Protein AF-A0A699XKR2-F1 (afdb_monomer_lite)

Foldseek 3Di:
DPDDDDDQPPPPDAPQPSVQCVVPAAQDWDKGFDQHDQPDPPNVRHRDTDIDTDGRNHDDDPDDPDPDVVVVVVD

Radius of gyration: 16.6 Å; chains: 1; bounding box: 32×38×39 Å

Structure (mmCIF, N/CA/C/O backbone):
data_AF-A0A699XKR2-F1
#
_entry.id   AF-A0A699XKR2-F1
#
loop_
_atom_site.group_PDB
_atom_site.id
_atom_site.type_symbol
_atom_site.label_atom_id
_atom_site.label_alt_id
_atom_site.label_comp_id
_atom_site.label_asym_id
_atom_site.label_entity_id
_atom_site.label_seq_id
_atom_site.pdbx_PDB_ins_code
_atom_site.Cartn_x
_atom_site.Cartn_y
_atom_site.Cartn_z
_atom_site.occupancy
_atom_site.B_iso_or_equiv
_atom_site.auth_seq_id
_atom_site.auth_comp_id
_atom_site.auth_asym_id
_atom_site.auth_atom_id
_atom_site.pdbx_PDB_model_num
ATOM 1 N N . ALA A 1 1 ? 14.744 -5.299 12.276 1.00 35.41 1 ALA A N 1
ATOM 2 C CA . ALA A 1 1 ? 14.857 -5.707 10.864 1.00 35.41 1 ALA A CA 1
ATOM 3 C C . ALA A 1 1 ? 13.852 -4.877 10.089 1.00 35.41 1 ALA A C 1
ATOM 5 O O . ALA A 1 1 ? 12.673 -4.951 10.406 1.00 35.41 1 ALA A O 1
ATOM 6 N N . THR A 1 2 ? 14.304 -4.018 9.184 1.00 42.75 2 THR A N 1
ATOM 7 C CA . THR A 1 2 ? 13.448 -3.020 8.526 1.00 42.75 2 THR A CA 1
ATOM 8 C C . THR A 1 2 ? 13.618 -3.202 7.026 1.00 42.75 2 THR A C 1
ATOM 10 O O . THR A 1 2 ? 14.663 -2.869 6.479 1.00 42.75 2 THR A O 1
ATOM 13 N N . GLY A 1 3 ? 12.632 -3.841 6.398 1.00 55.88 3 GLY A N 1
ATOM 14 C CA . GLY A 1 3 ? 12.671 -4.231 4.989 1.00 55.88 3 GLY A CA 1
ATOM 15 C C . GLY A 1 3 ? 11.823 -5.474 4.750 1.00 55.88 3 GLY A C 1
ATOM 16 O O . GLY A 1 3 ? 12.349 -6.582 4.695 1.00 55.88 3 GLY A O 1
ATOM 17 N N . THR A 1 4 ? 10.504 -5.302 4.654 1.00 64.69 4 THR A N 1
ATOM 18 C CA . THR A 1 4 ? 9.591 -6.396 4.297 1.00 64.69 4 THR A CA 1
ATOM 19 C C . THR A 1 4 ? 9.469 -6.441 2.782 1.00 64.69 4 THR A C 1
ATOM 21 O O . THR A 1 4 ? 9.061 -5.459 2.165 1.00 64.69 4 THR A O 1
ATOM 24 N N . GLN A 1 5 ? 9.828 -7.570 2.172 1.00 67.38 5 GLN A N 1
ATOM 25 C CA . GLN A 1 5 ? 9.611 -7.777 0.745 1.00 67.38 5 GLN A CA 1
ATOM 26 C C . GLN A 1 5 ? 8.113 -7.977 0.505 1.00 67.38 5 GLN A C 1
ATOM 28 O O . GLN A 1 5 ? 7.535 -8.983 0.919 1.00 67.38 5 GLN A O 1
ATOM 33 N N . LEU A 1 6 ? 7.486 -6.989 -0.128 1.00 71.38 6 LEU A N 1
ATOM 34 C CA . LEU A 1 6 ? 6.079 -7.026 -0.496 1.00 71.38 6 LEU A CA 1
ATOM 35 C C . LEU A 1 6 ? 5.957 -7.279 -1.996 1.00 71.38 6 LEU A C 1
ATOM 37 O O . LEU A 1 6 ? 6.534 -6.553 -2.804 1.00 71.38 6 LEU A O 1
ATOM 41 N N . VAL A 1 7 ? 5.185 -8.299 -2.357 1.00 72.00 7 VAL A N 1
ATOM 42 C CA . VAL A 1 7 ? 4.817 -8.570 -3.747 1.00 72.00 7 VAL A CA 1
ATOM 43 C C . VAL A 1 7 ? 3.472 -7.908 -4.011 1.00 72.00 7 VAL A C 1
ATOM 45 O O . VAL A 1 7 ? 2.484 -8.278 -3.378 1.00 72.00 7 VAL A O 1
ATOM 48 N N . LEU A 1 8 ? 3.454 -6.942 -4.931 1.00 72.00 8 LEU A N 1
ATOM 49 C CA . LEU A 1 8 ? 2.234 -6.274 -5.387 1.00 72.00 8 LEU A CA 1
ATOM 50 C C . LEU A 1 8 ? 1.363 -7.260 -6.181 1.00 72.00 8 LEU A C 1
ATOM 52 O O . LEU A 1 8 ? 1.858 -7.943 -7.075 1.00 72.00 8 LEU A O 1
ATOM 56 N N . GLY A 1 9 ? 0.076 -7.324 -5.858 1.00 66.81 9 GLY A N 1
ATOM 57 C CA . GLY A 1 9 ? -0.886 -8.279 -6.406 1.00 66.81 9 GLY A CA 1
ATOM 58 C C . GLY A 1 9 ? -0.877 -9.645 -5.716 1.00 66.81 9 GLY A C 1
ATOM 59 O O . GLY A 1 9 ? -1.496 -10.578 -6.220 1.00 66.81 9 GLY A O 1
ATOM 60 N N . SER A 1 10 ? -0.187 -9.797 -4.578 1.00 69.44 10 SER A N 1
ATOM 61 C CA . SER A 1 10 ? -0.200 -11.066 -3.832 1.00 69.44 10 SER A CA 1
ATOM 62 C C . SER A 1 10 ? -1.463 -11.255 -2.990 1.00 69.44 10 SER A C 1
ATOM 64 O O . SER A 1 10 ? -1.652 -12.335 -2.428 1.00 69.44 10 SER A O 1
ATOM 66 N N . GLY A 1 11 ? -2.302 -10.217 -2.865 1.00 66.69 11 GLY A N 1
ATOM 67 C CA . GLY A 1 11 ? -3.499 -10.235 -2.023 1.00 66.69 11 GLY A CA 1
ATOM 68 C C . GLY A 1 11 ? -3.179 -10.357 -0.531 1.00 66.69 11 GLY A C 1
ATOM 69 O O . GLY A 1 11 ? -4.053 -10.676 0.267 1.00 66.69 11 GLY A O 1
ATOM 70 N N . ARG A 1 12 ? -1.912 -10.142 -0.142 1.00 68.00 12 ARG A N 1
ATOM 71 C CA . ARG A 1 12 ? -1.478 -10.150 1.263 1.00 68.00 12 ARG A CA 1
ATOM 72 C C . ARG A 1 12 ? 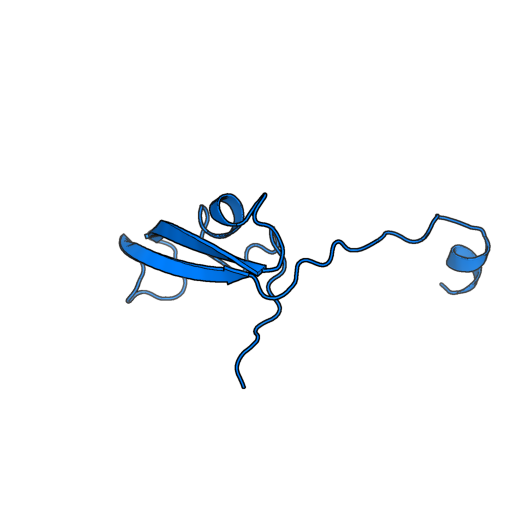-1.787 -8.841 1.988 1.00 68.00 12 ARG A C 1
ATOM 74 O O . ARG A 1 12 ? -1.721 -8.814 3.212 1.00 68.00 12 ARG A O 1
ATOM 81 N N . MET A 1 13 ? -2.071 -7.769 1.249 1.00 75.38 13 MET A N 1
ATOM 82 C CA . MET A 1 13 ? -2.404 -6.447 1.785 1.00 75.38 13 MET A CA 1
ATOM 83 C C . MET A 1 13 ? -3.833 -6.068 1.395 1.00 75.38 13 MET A C 1
ATOM 85 O O . MET A 1 13 ? -4.467 -6.744 0.587 1.00 75.38 13 MET A O 1
ATOM 89 N N . ILE A 1 14 ? -4.353 -4.986 1.978 1.00 78.56 14 ILE A N 1
ATOM 90 C CA . ILE A 1 14 ? -5.698 -4.516 1.644 1.00 78.56 14 ILE A CA 1
ATOM 91 C C . ILE A 1 14 ? -5.826 -4.094 0.175 1.00 78.56 14 ILE A C 1
ATOM 93 O O . ILE A 1 14 ? -4.881 -3.525 -0.386 1.00 78.56 14 ILE A O 1
ATOM 97 N N . PRO A 1 15 ? -7.017 -4.276 -0.423 1.00 74.62 15 PRO A N 1
ATOM 98 C CA . PRO A 1 15 ? -7.355 -3.635 -1.689 1.00 74.62 15 PRO A CA 1
ATOM 99 C C . PRO A 1 15 ? -7.137 -2.115 -1.592 1.00 74.62 15 PRO A C 1
ATOM 101 O O . PRO A 1 15 ? -7.352 -1.513 -0.539 1.00 74.62 15 PRO A O 1
ATOM 104 N N . GLY A 1 16 ? -6.641 -1.496 -2.663 1.00 78.19 16 GLY A N 1
ATOM 105 C CA . GLY A 1 16 ? -6.210 -0.096 -2.674 1.00 78.19 16 GLY A CA 1
ATOM 106 C C . GLY A 1 16 ? -4.777 0.160 -2.183 1.00 78.19 16 GLY A C 1
ATOM 107 O O . GLY A 1 16 ? -4.131 1.077 -2.689 1.00 78.19 16 GLY A O 1
ATOM 108 N N . PHE A 1 17 ? -4.221 -0.648 -1.267 1.00 82.50 17 PHE A N 1
ATOM 109 C CA . PHE A 1 17 ? -2.825 -0.470 -0.826 1.00 82.50 17 PHE A CA 1
ATOM 110 C C . PHE A 1 17 ? -1.838 -0.844 -1.919 1.00 82.50 17 PHE A C 1
ATOM 112 O O . PHE A 1 17 ? -0.948 -0.066 -2.259 1.00 82.50 17 PHE A O 1
ATOM 119 N N . GLU A 1 18 ? -2.021 -2.028 -2.499 1.00 79.19 18 GLU A N 1
ATOM 120 C CA . GLU A 1 18 ? -1.176 -2.484 -3.597 1.00 79.19 18 GLU A CA 1
ATOM 121 C C . GLU A 1 18 ? -1.346 -1.558 -4.809 1.00 79.19 18 GLU A C 1
ATOM 123 O O . GLU A 1 18 ? -0.350 -1.146 -5.389 1.00 79.19 18 GLU A O 1
ATOM 128 N N . GLU A 1 19 ? -2.572 -1.126 -5.118 1.00 80.75 19 GLU A N 1
ATOM 129 C CA . GLU A 1 19 ? -2.871 -0.199 -6.222 1.00 80.75 19 GLU A CA 1
ATOM 130 C C . GLU A 1 19 ? -2.231 1.183 -6.045 1.00 80.75 19 GLU A C 1
ATOM 132 O O . GLU A 1 19 ? -1.734 1.757 -7.009 1.00 80.75 19 GLU A O 1
ATOM 137 N N . GLY A 1 20 ? -2.176 1.711 -4.819 1.00 78.62 20 GLY A N 1
ATOM 138 C CA . GLY A 1 20 ? -1.496 2.977 -4.538 1.00 78.62 20 GLY A CA 1
ATOM 139 C C . GLY A 1 20 ? 0.029 2.905 -4.694 1.00 78.62 20 GLY A C 1
ATOM 140 O O . GLY A 1 20 ? 0.682 3.907 -5.016 1.00 78.62 20 GLY A O 1
ATOM 141 N N . LEU A 1 21 ? 0.598 1.713 -4.493 1.00 77.00 21 LEU A N 1
ATOM 142 C CA . LEU A 1 21 ? 2.012 1.419 -4.727 1.00 77.00 21 LEU A CA 1
ATOM 143 C C . LEU A 1 21 ? 2.314 1.021 -6.173 1.00 77.00 21 LEU A C 1
ATOM 145 O O . LEU A 1 21 ? 3.469 1.107 -6.597 1.00 77.00 21 LEU A O 1
ATOM 149 N N . VAL A 1 22 ? 1.309 0.614 -6.952 1.00 75.69 22 VAL A N 1
ATOM 150 C CA . VAL A 1 22 ? 1.472 0.352 -8.383 1.00 75.69 22 VAL A CA 1
ATOM 151 C C . VAL A 1 22 ? 1.915 1.646 -9.072 1.00 75.69 22 VAL A C 1
ATOM 153 O O . VAL A 1 22 ? 1.293 2.702 -8.972 1.00 75.69 22 VAL A O 1
ATOM 156 N N . GLY A 1 23 ? 3.054 1.571 -9.762 1.00 74.06 23 GLY A N 1
ATOM 157 C CA . GLY A 1 23 ? 3.677 2.720 -10.422 1.00 74.06 23 GLY A CA 1
ATOM 158 C C . GLY A 1 23 ? 4.583 3.570 -9.525 1.00 74.06 23 GLY A C 1
ATOM 159 O O . GLY A 1 23 ? 5.164 4.536 -10.022 1.00 74.06 23 GLY A O 1
ATOM 160 N N . ALA A 1 24 ? 4.749 3.227 -8.243 1.00 76.75 24 ALA A N 1
ATOM 161 C CA . ALA A 1 24 ? 5.798 3.815 -7.415 1.00 76.75 24 ALA A CA 1
ATOM 162 C C . ALA A 1 24 ? 7.184 3.330 -7.877 1.00 76.75 24 ALA A C 1
ATOM 164 O O . ALA A 1 24 ? 7.358 2.187 -8.312 1.00 76.75 24 ALA A O 1
ATOM 165 N N . LYS A 1 25 ? 8.184 4.211 -7.802 1.00 71.81 25 LYS A N 1
ATOM 166 C CA . LYS A 1 25 ? 9.572 3.909 -8.179 1.00 71.81 25 LYS A CA 1
ATOM 167 C C . LYS A 1 25 ? 10.413 3.587 -6.946 1.00 71.81 25 LYS A C 1
ATOM 169 O O . LYS A 1 25 ? 10.132 4.051 -5.847 1.00 71.81 25 LYS A O 1
ATOM 174 N N . ALA A 1 26 ? 11.476 2.807 -7.140 1.00 79.81 26 ALA A N 1
ATOM 175 C CA . ALA A 1 26 ? 12.475 2.588 -6.098 1.00 79.81 26 ALA A CA 1
ATOM 176 C C . ALA A 1 26 ? 13.092 3.928 -5.659 1.00 79.81 26 ALA A C 1
ATOM 178 O O . ALA A 1 26 ? 13.532 4.710 -6.501 1.00 79.81 26 ALA A O 1
ATOM 179 N N . GLY A 1 27 ? 13.116 4.176 -4.353 1.00 77.06 27 GLY A N 1
ATOM 180 C CA . GLY A 1 27 ? 13.539 5.425 -3.724 1.00 77.06 27 GLY A CA 1
ATOM 181 C C . GLY A 1 27 ? 12.422 6.455 -3.517 1.00 77.06 27 GLY A C 1
ATOM 182 O O . GLY A 1 27 ? 12.696 7.508 -2.950 1.00 77.06 27 GLY A O 1
ATOM 183 N N . GLU A 1 28 ? 11.189 6.189 -3.961 1.00 78.00 28 GLU A N 1
ATOM 184 C CA . GLU A 1 28 ? 10.059 7.108 -3.787 1.00 78.00 28 GLU A CA 1
ATOM 185 C C . GLU A 1 28 ? 9.319 6.828 -2.471 1.00 78.00 28 GLU A C 1
ATOM 187 O O . GLU A 1 28 ? 9.118 5.677 -2.074 1.00 78.00 28 GLU A O 1
ATOM 192 N N . GLU A 1 29 ? 8.889 7.894 -1.802 1.00 83.00 29 GLU A N 1
ATOM 193 C CA . GLU A 1 29 ? 8.017 7.818 -0.637 1.00 83.00 29 GLU A CA 1
ATOM 194 C C . GLU A 1 29 ? 6.613 8.272 -1.031 1.00 83.00 29 GLU A C 1
ATOM 196 O O . GLU A 1 29 ? 6.437 9.323 -1.651 1.00 83.00 29 GLU A O 1
ATOM 201 N N . ARG A 1 30 ? 5.610 7.460 -0.699 1.00 82.81 30 ARG A N 1
ATOM 202 C CA . ARG A 1 30 ? 4.205 7.750 -0.980 1.00 82.81 30 ARG A CA 1
ATOM 203 C C . ARG A 1 30 ? 3.369 7.654 0.272 1.00 82.81 30 ARG A C 1
ATOM 205 O O . ARG A 1 30 ? 3.540 6.744 1.075 1.00 82.81 30 ARG A O 1
ATOM 212 N N . VAL A 1 31 ? 2.411 8.563 0.372 1.00 86.75 31 VAL A N 1
ATOM 213 C CA . VAL A 1 31 ? 1.385 8.553 1.408 1.00 86.75 31 VAL A CA 1
ATOM 214 C C . VAL A 1 31 ? 0.075 8.114 0.767 1.00 86.75 31 VAL A C 1
ATOM 216 O O . VAL A 1 31 ? -0.399 8.739 -0.181 1.00 86.75 31 VAL A O 1
ATOM 219 N N . LEU A 1 32 ? -0.491 7.017 1.259 1.00 84.81 32 LEU A N 1
ATOM 220 C CA . LEU A 1 32 ? -1.722 6.424 0.753 1.00 84.81 32 LEU A CA 1
ATOM 221 C C . LEU A 1 32 ? -2.793 6.486 1.835 1.00 84.81 32 LEU A C 1
ATOM 223 O O . LEU A 1 32 ? -2.645 5.891 2.896 1.00 84.81 32 LEU A O 1
ATOM 227 N N . ASN A 1 33 ? -3.887 7.184 1.556 1.00 85.44 33 ASN A N 1
ATOM 228 C CA . ASN A 1 33 ? -5.035 7.263 2.452 1.00 85.44 33 ASN A CA 1
ATOM 229 C C . ASN A 1 33 ? -6.074 6.233 2.014 1.00 85.44 33 ASN A C 1
ATOM 231 O O . ASN A 1 33 ? -6.729 6.403 0.987 1.00 85.44 33 ASN A O 1
ATOM 235 N N . LEU A 1 34 ? -6.182 5.140 2.765 1.00 83.88 34 LEU A N 1
ATOM 236 C CA . LEU A 1 34 ? -6.950 3.960 2.382 1.00 83.88 34 LEU A CA 1
ATOM 237 C C . LEU A 1 34 ? -7.908 3.586 3.506 1.00 83.88 34 LEU A C 1
ATOM 239 O O . LEU A 1 34 ? -7.619 3.795 4.681 1.00 83.88 34 LEU A O 1
ATOM 243 N N . THR A 1 35 ? -9.047 3.004 3.150 1.00 84.38 35 THR A N 1
ATOM 244 C CA . THR A 1 35 ? -9.977 2.452 4.140 1.00 84.38 35 THR A CA 1
ATOM 245 C C . THR A 1 35 ? -9.855 0.942 4.117 1.00 84.38 35 THR A C 1
ATOM 247 O O . THR A 1 35 ? -9.929 0.333 3.051 1.00 84.38 35 THR A O 1
ATOM 250 N N . PHE A 1 36 ? -9.645 0.334 5.279 1.00 82.75 36 PHE A N 1
ATOM 251 C CA . PHE A 1 36 ? -9.616 -1.115 5.388 1.00 82.75 36 PHE A CA 1
ATOM 252 C C . PHE A 1 36 ? -11.003 -1.692 5.083 1.00 82.75 36 PHE A C 1
ATOM 254 O O . PHE A 1 36 ? -12.003 -1.166 5.582 1.00 82.75 36 PHE A O 1
ATOM 261 N N . PRO A 1 37 ? -11.080 -2.795 4.323 1.00 81.00 37 PRO A N 1
ATOM 262 C CA . PRO A 1 37 ? -12.336 -3.503 4.142 1.00 81.00 37 PRO A CA 1
ATOM 263 C C . PRO A 1 37 ? -12.839 -4.066 5.479 1.00 81.00 37 PRO A C 1
ATOM 265 O O . PRO A 1 37 ? -12.059 -4.326 6.397 1.00 81.00 37 PRO A O 1
ATOM 268 N N . GLU A 1 38 ? -14.149 -4.275 5.583 1.00 80.94 38 GLU A N 1
ATOM 269 C CA . GLU A 1 38 ? -14.781 -4.850 6.781 1.00 80.94 38 GLU A CA 1
ATOM 270 C C . GLU A 1 38 ? -14.361 -6.310 7.023 1.00 80.94 38 GLU A C 1
ATOM 272 O O . GLU A 1 38 ? -14.313 -6.754 8.165 1.00 80.94 38 GLU A O 1
ATOM 277 N N . ASP A 1 39 ? -13.979 -7.030 5.963 1.00 77.88 39 ASP A N 1
ATOM 278 C CA . ASP A 1 39 ? -13.502 -8.421 6.017 1.00 77.88 39 ASP A CA 1
ATOM 279 C C . ASP A 1 39 ? -11.988 -8.530 6.304 1.00 77.88 39 ASP A C 1
ATOM 281 O O . ASP A 1 39 ? -11.362 -9.570 6.104 1.00 77.88 39 ASP A O 1
ATOM 285 N N . TYR A 1 40 ? -11.342 -7.441 6.734 1.00 77.50 40 TYR A N 1
ATOM 286 C CA . TYR A 1 40 ? -9.908 -7.479 6.994 1.00 77.50 40 TYR A CA 1
ATOM 287 C C . TYR A 1 40 ? -9.589 -8.388 8.185 1.00 77.50 40 TYR A C 1
ATOM 289 O O . TYR A 1 40 ? -10.159 -8.239 9.265 1.00 77.50 40 TYR A O 1
ATOM 297 N N . GLN A 1 41 ? -8.608 -9.284 8.011 1.00 75.00 41 GLN A N 1
ATOM 298 C CA . GLN A 1 41 ? -8.225 -10.275 9.028 1.00 75.00 41 GLN A CA 1
ATOM 299 C C . GLN A 1 41 ? -7.879 -9.648 1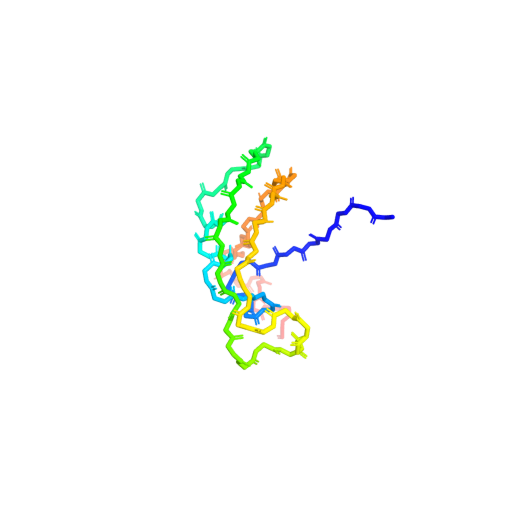0.386 1.00 75.00 41 GLN A C 1
ATOM 301 O O . GLN A 1 41 ? -7.980 -10.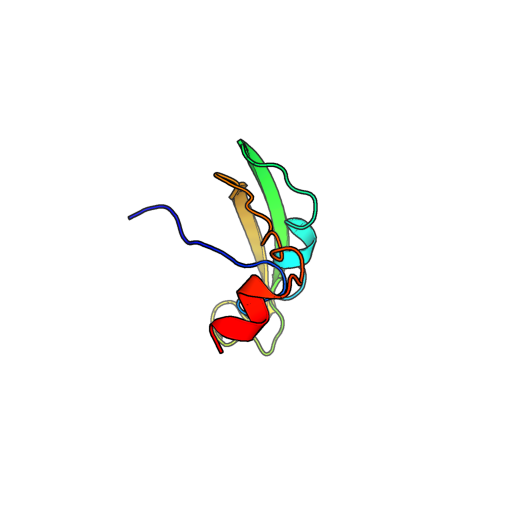312 11.417 1.00 75.00 41 GLN A O 1
ATOM 306 N N . ASN A 1 42 ? -7.473 -8.374 10.393 1.00 75.81 42 ASN A N 1
ATOM 307 C CA . ASN A 1 42 ? -7.253 -7.618 11.612 1.00 75.81 42 ASN A CA 1
ATOM 308 C C . ASN A 1 42 ? -8.488 -6.767 11.960 1.00 75.81 42 ASN A C 1
ATOM 310 O O . ASN A 1 42 ? -8.634 -5.648 11.465 1.00 75.81 42 ASN A O 1
ATOM 314 N N . LEU A 1 43 ? -9.346 -7.289 12.843 1.00 78.88 43 LEU A N 1
ATOM 315 C CA . LEU A 1 43 ? -10.598 -6.658 13.299 1.00 78.88 43 LEU A CA 1
ATOM 316 C C . LEU A 1 43 ? -10.411 -5.242 13.86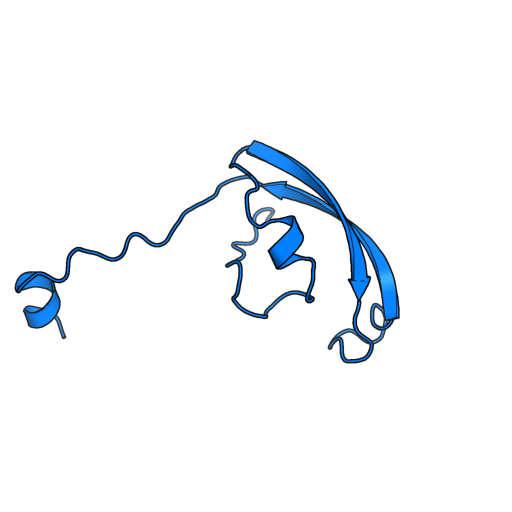7 1.00 78.88 43 LEU A C 1
ATOM 318 O O . LEU A 1 43 ? -11.316 -4.420 13.786 1.00 78.88 43 LEU A O 1
ATOM 322 N N . GLU A 1 44 ? -9.238 -4.936 14.427 1.00 76.56 44 GLU A N 1
ATOM 323 C CA . GLU A 1 44 ? -8.933 -3.598 14.954 1.00 76.56 44 GLU A CA 1
ATOM 324 C C . GLU A 1 44 ? -8.777 -2.540 13.856 1.00 76.56 44 GLU A C 1
ATOM 326 O O . GLU A 1 44 ? -8.965 -1.346 14.103 1.00 76.56 44 GLU A O 1
ATOM 331 N N . LEU A 1 45 ? -8.420 -2.979 12.650 1.00 74.44 45 LEU A N 1
ATOM 332 C CA . LEU A 1 45 ? -8.204 -2.126 11.489 1.00 74.44 45 LEU A CA 1
ATOM 333 C C . LEU A 1 45 ? -9.376 -2.196 10.508 1.00 74.44 45 LEU A C 1
ATOM 335 O O . LEU A 1 45 ? -9.571 -1.238 9.772 1.00 74.44 45 LEU A O 1
ATOM 339 N N . ALA A 1 46 ? -10.173 -3.268 10.523 1.00 82.00 46 ALA A N 1
ATOM 340 C CA . ALA A 1 46 ? -11.348 -3.441 9.671 1.00 82.00 46 ALA A CA 1
ATOM 341 C C . ALA A 1 46 ? -12.303 -2.230 9.737 1.00 82.00 46 ALA A C 1
ATOM 343 O O . ALA A 1 46 ? -12.689 -1.776 10.815 1.00 82.00 46 ALA A O 1
ATOM 344 N N . GLY A 1 47 ? -12.657 -1.673 8.574 1.00 83.31 47 GLY A N 1
ATOM 345 C CA . GLY A 1 47 ? -13.549 -0.513 8.459 1.00 83.31 47 GLY A CA 1
ATOM 346 C C . GLY A 1 47 ? -12.956 0.833 8.904 1.00 83.31 47 GLY A C 1
ATOM 347 O O . GLY A 1 47 ? -13.661 1.843 8.878 1.00 83.31 47 GLY A O 1
ATOM 348 N N . LYS A 1 48 ? -11.679 0.897 9.308 1.00 83.12 48 LYS A N 1
ATOM 349 C CA . LYS A 1 48 ? -11.010 2.167 9.631 1.00 83.12 48 LYS A CA 1
ATOM 350 C C . LYS A 1 48 ? -10.334 2.776 8.409 1.00 83.12 48 LYS A C 1
ATOM 352 O O . LYS A 1 48 ? -9.795 2.080 7.555 1.00 83.12 48 LYS A O 1
ATOM 357 N N . THR A 1 49 ? -10.302 4.101 8.366 1.00 84.56 49 THR A N 1
ATOM 358 C CA . THR A 1 49 ? -9.398 4.863 7.504 1.00 84.56 49 THR A 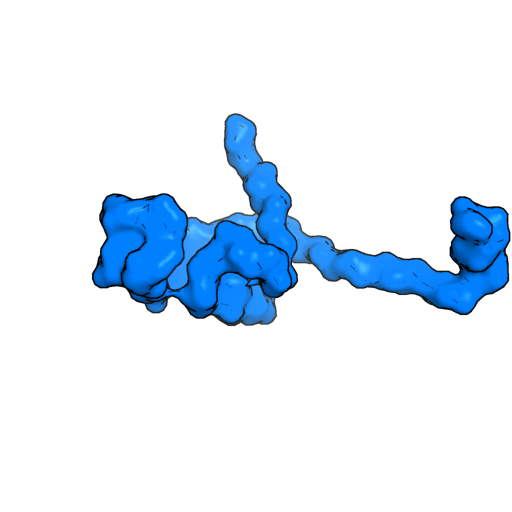CA 1
ATOM 359 C C . THR A 1 49 ? -8.005 4.887 8.117 1.00 84.56 49 THR A C 1
ATOM 361 O O . THR A 1 49 ? -7.841 5.218 9.292 1.00 84.56 49 THR A O 1
ATOM 364 N N . ALA A 1 50 ? -6.999 4.542 7.322 1.00 81.62 50 ALA A N 1
ATOM 365 C CA . ALA A 1 50 ? -5.602 4.629 7.704 1.00 81.62 50 ALA A CA 1
ATOM 366 C C . ALA A 1 50 ? -4.775 5.303 6.617 1.00 81.62 50 ALA A C 1
ATOM 368 O O . ALA A 1 50 ? -4.959 5.083 5.418 1.00 81.62 50 ALA A O 1
ATOM 369 N N . GLU A 1 51 ? -3.836 6.115 7.081 1.00 85.31 51 GLU A N 1
ATOM 370 C CA . GLU A 1 51 ? -2.818 6.723 6.248 1.00 85.31 51 GLU A CA 1
ATOM 371 C C . GLU A 1 51 ? -1.559 5.860 6.312 1.00 85.31 51 GLU A C 1
ATOM 373 O O . GLU A 1 51 ? -0.990 5.620 7.378 1.00 85.31 51 GLU A O 1
ATOM 378 N N . PHE A 1 52 ? -1.141 5.362 5.158 1.00 82.62 52 PHE A N 1
ATOM 379 C CA . PHE A 1 52 ? 0.047 4.550 5.003 1.00 82.62 52 PHE A CA 1
ATOM 380 C C . PHE A 1 52 ? 1.136 5.353 4.315 1.00 82.62 52 PHE A C 1
ATOM 382 O O . PHE A 1 52 ? 1.089 5.573 3.104 1.00 82.62 52 PHE A O 1
ATOM 389 N N . THR A 1 53 ? 2.157 5.725 5.074 1.00 84.38 53 THR A N 1
ATOM 390 C CA . THR A 1 53 ? 3.406 6.236 4.513 1.00 84.38 53 THR A CA 1
ATOM 391 C C . THR A 1 53 ? 4.295 5.055 4.157 1.00 84.38 53 THR A C 1
ATOM 393 O O . THR A 1 53 ? 4.772 4.333 5.033 1.00 84.38 53 THR A O 1
ATOM 396 N N . VAL A 1 54 ? 4.489 4.828 2.863 1.00 79.75 54 VAL A N 1
ATOM 397 C CA . VAL A 1 54 ? 5.302 3.735 2.340 1.00 79.75 54 VAL A CA 1
ATOM 398 C C . VAL A 1 54 ? 6.521 4.309 1.640 1.00 79.75 54 VAL A C 1
ATOM 400 O O . VAL A 1 54 ? 6.413 5.001 0.629 1.00 79.75 54 VAL A O 1
ATOM 403 N N . THR A 1 55 ? 7.693 3.954 2.152 1.00 81.31 55 THR A N 1
ATOM 404 C CA . THR A 1 55 ? 8.975 4.265 1.521 1.00 81.31 55 THR A CA 1
ATOM 405 C C . THR A 1 55 ? 9.423 3.066 0.692 1.00 81.31 55 THR A C 1
ATOM 407 O O . THR A 1 55 ? 9.819 2.019 1.222 1.00 81.31 55 THR A O 1
ATOM 410 N N . VAL A 1 56 ? 9.357 3.196 -0.631 1.00 79.50 56 VAL A N 1
ATOM 411 C CA . VAL A 1 56 ? 9.748 2.132 -1.552 1.00 79.50 56 VAL A CA 1
ATOM 412 C C . VAL A 1 56 ? 11.268 2.093 -1.621 1.00 79.50 56 VAL A C 1
ATOM 414 O O . VAL A 1 56 ? 11.891 2.915 -2.276 1.00 79.50 56 VAL A O 1
ATOM 417 N N . ASN A 1 57 ? 11.896 1.128 -0.956 1.00 76.56 57 ASN A N 1
ATOM 418 C CA . ASN A 1 57 ? 13.357 1.007 -0.982 1.00 76.56 57 ASN A CA 1
ATOM 419 C C . ASN A 1 57 ? 13.861 0.405 -2.299 1.00 76.56 57 ASN A C 1
ATOM 421 O O . ASN A 1 57 ? 14.887 0.817 -2.837 1.00 76.56 57 ASN A O 1
ATOM 425 N N . THR A 1 58 ? 13.159 -0.597 -2.828 1.00 69.44 58 THR A N 1
ATOM 426 C CA . THR A 1 58 ? 13.583 -1.309 -4.036 1.00 69.44 58 THR A CA 1
ATOM 427 C C . THR A 1 58 ? 12.362 -1.888 -4.737 1.00 69.44 58 THR A C 1
ATOM 429 O O . THR A 1 58 ? 11.511 -2.497 -4.094 1.00 69.44 58 THR A O 1
ATOM 432 N N . VAL A 1 59 ? 12.280 -1.703 -6.054 1.00 71.19 59 VAL A N 1
ATOM 433 C CA . VAL A 1 59 ? 11.275 -2.339 -6.911 1.00 71.19 59 VAL A CA 1
ATOM 434 C C . VAL A 1 59 ? 12.013 -3.335 -7.783 1.00 71.19 59 VAL A C 1
ATOM 436 O O . VAL A 1 59 ? 12.837 -2.943 -8.605 1.00 71.19 59 VAL A O 1
ATOM 439 N N . SER A 1 60 ? 11.710 -4.613 -7.596 1.00 66.94 60 SER A N 1
ATOM 440 C CA . SER A 1 60 ? 12.180 -5.682 -8.469 1.00 66.94 60 SER A CA 1
ATOM 441 C C . SER A 1 60 ? 10.972 -6.277 -9.172 1.00 66.94 60 SER A C 1
ATOM 443 O O . SER A 1 60 ? 10.040 -6.739 -8.516 1.00 66.94 60 SER A O 1
ATOM 445 N N . ALA A 1 61 ? 10.983 -6.265 -10.500 1.00 62.25 61 ALA A N 1
ATOM 446 C CA . ALA A 1 61 ? 10.042 -7.051 -11.282 1.00 62.25 61 ALA A CA 1
ATOM 447 C C . ALA A 1 61 ? 10.610 -8.471 -11.434 1.00 62.25 61 ALA A C 1
ATOM 449 O O . ALA A 1 61 ? 11.812 -8.600 -11.685 1.00 62.25 61 ALA A O 1
ATOM 450 N N . PRO A 1 62 ? 9.799 -9.533 -11.289 1.00 59.19 62 PRO A N 1
ATOM 451 C CA . PRO A 1 62 ? 10.236 -10.867 -11.663 1.00 59.19 62 PRO A CA 1
ATOM 452 C C . PRO A 1 62 ? 10.484 -10.873 -13.173 1.00 59.19 62 PRO A C 1
ATOM 454 O O . PRO A 1 62 ? 9.549 -10.852 -13.973 1.00 59.19 62 PRO A O 1
ATOM 457 N N . THR A 1 63 ? 11.751 -10.858 -13.574 1.00 49.97 63 THR A N 1
ATOM 458 C CA . THR A 1 63 ? 12.127 -11.116 -14.958 1.00 49.97 63 THR A CA 1
ATOM 459 C C . THR A 1 63 ? 11.849 -12.588 -15.210 1.00 49.97 63 THR A C 1
ATOM 461 O O . THR A 1 63 ? 12.562 -13.454 -14.702 1.00 49.97 63 THR A O 1
ATOM 464 N N . LEU A 1 64 ? 10.775 -12.879 -15.944 1.00 51.41 64 LEU A N 1
ATOM 465 C CA . LEU A 1 64 ? 10.567 -14.218 -16.476 1.00 51.41 64 LEU A CA 1
ATOM 466 C C . LEU A 1 64 ? 11.799 -14.550 -17.330 1.00 51.41 64 LEU A C 1
ATOM 468 O O . LEU A 1 64 ? 12.114 -13.769 -18.234 1.00 51.41 64 LEU A O 1
ATOM 472 N N . PRO A 1 65 ? 12.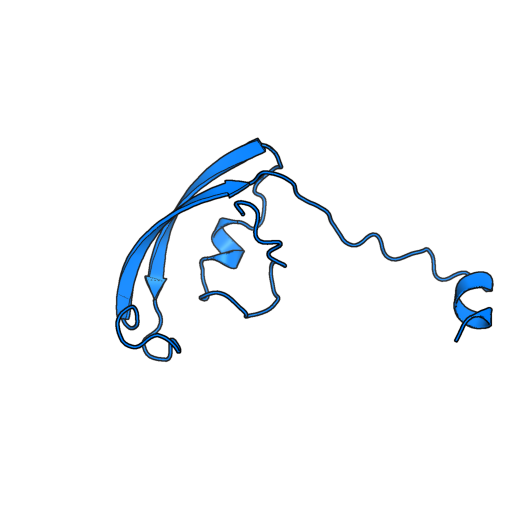534 -15.637 -17.035 1.00 57.59 65 PRO A N 1
ATOM 473 C CA . PRO A 1 65 ? 13.582 -16.082 -17.935 1.00 57.59 65 PRO A CA 1
ATOM 474 C C . PRO A 1 65 ? 12.942 -16.372 -19.293 1.00 57.59 65 PRO A C 1
ATOM 476 O O . PRO A 1 65 ? 11.820 -16.881 -19.362 1.00 57.59 65 PRO A O 1
ATOM 479 N N . GLU A 1 66 ? 13.638 -16.022 -20.372 1.00 54.41 66 GLU A N 1
ATOM 480 C CA . GLU A 1 66 ? 13.212 -16.406 -21.714 1.00 54.41 66 GLU A CA 1
ATOM 481 C C . GLU A 1 66 ? 12.999 -17.926 -21.730 1.00 54.41 66 GLU A C 1
ATOM 483 O O . GLU A 1 66 ? 13.842 -18.682 -21.235 1.00 54.41 66 GLU A O 1
ATOM 488 N N . LEU A 1 67 ? 11.830 -18.357 -22.213 1.00 52.66 67 LEU A N 1
ATOM 489 C CA . LEU A 1 67 ? 11.387 -19.750 -22.218 1.00 52.66 67 LEU A CA 1
ATOM 490 C C . LEU A 1 67 ? 12.226 -20.549 -23.230 1.00 52.66 67 LEU A C 1
ATOM 492 O O . LEU A 1 67 ? 11.782 -20.873 -24.326 1.00 52.66 67 LEU A O 1
ATOM 496 N N . ASN A 1 68 ? 13.477 -20.802 -22.871 1.00 57.06 68 ASN A N 1
ATOM 497 C CA . ASN A 1 68 ? 14.479 -21.445 -23.702 1.00 57.06 68 ASN A CA 1
ATOM 498 C C . ASN A 1 68 ? 14.547 -22.935 -23.350 1.00 57.06 68 ASN A C 1
ATOM 500 O O . ASN A 1 68 ? 14.247 -23.325 -22.221 1.00 57.06 68 ASN A O 1
ATOM 504 N N . GLU A 1 69 ? 15.011 -23.776 -24.276 1.00 64.25 69 GLU A N 1
ATOM 505 C CA . GLU A 1 69 ? 15.167 -25.229 -24.063 1.00 64.25 69 GLU A CA 1
ATOM 506 C C . GLU A 1 69 ? 15.976 -25.577 -22.792 1.00 64.25 69 GLU A C 1
ATOM 508 O O . GLU A 1 69 ? 15.744 -26.607 -22.165 1.00 64.25 69 GLU A O 1
ATOM 513 N N . ALA A 1 70 ? 16.856 -24.677 -22.338 1.00 61.88 70 ALA A N 1
ATOM 514 C CA . ALA A 1 70 ? 17.591 -24.805 -21.078 1.00 61.88 70 ALA A CA 1
ATOM 515 C C . ALA A 1 70 ? 16.708 -24.752 -19.809 1.00 61.88 70 ALA A C 1
ATOM 517 O O . ALA A 1 70 ? 17.055 -25.386 -18.818 1.00 61.88 70 ALA A O 1
ATOM 518 N N . PHE A 1 71 ? 15.578 -24.032 -19.826 1.00 59.22 71 PHE A N 1
ATOM 519 C CA . PHE A 1 71 ? 14.608 -23.999 -18.720 1.00 59.22 71 PHE A CA 1
ATOM 520 C C . PHE A 1 71 ? 13.769 -25.284 -18.674 1.00 59.22 71 PHE A C 1
ATOM 522 O O . PHE A 1 71 ? 13.502 -25.813 -17.599 1.00 59.22 71 PHE A O 1
ATOM 529 N N . PHE A 1 72 ? 13.412 -25.828 -19.844 1.00 59.62 72 PHE A N 1
ATOM 530 C CA . PHE A 1 72 ? 12.686 -27.098 -19.952 1.00 59.62 72 PHE A CA 1
ATOM 531 C C . PHE A 1 72 ? 13.511 -28.304 -19.504 1.00 59.62 72 PHE A C 1
ATOM 533 O O . PHE A 1 72 ? 12.946 -29.264 -19.002 1.00 59.62 72 PHE A O 1
ATOM 540 N N . ASN A 1 73 ? 14.836 -28.261 -19.647 1.00 63.56 73 ASN A N 1
ATOM 541 C CA . ASN A 1 73 ? 15.696 -29.388 -19.282 1.00 63.56 73 ASN A CA 1
ATOM 542 C C . ASN A 1 73 ? 16.011 -29.475 -17.772 1.00 63.56 73 ASN A C 1
ATOM 544 O O . ASN A 1 73 ? 16.741 -30.372 -17.353 1.00 63.56 73 ASN A O 1
ATOM 548 N N . GLN A 1 74 ? 15.518 -28.530 -16.959 1.00 59.31 74 GLN A N 1
ATOM 549 C CA . GLN A 1 74 ? 15.738 -28.485 -15.506 1.00 59.31 74 GLN A CA 1
ATOM 550 C C . GLN A 1 74 ? 14.479 -28.837 -14.682 1.00 59.31 74 GLN A C 1
ATOM 552 O O . GLN A 1 74 ? 14.563 -28.877 -13.454 1.00 59.31 74 GLN A O 1
ATOM 557 N N . PHE A 1 75 ? 13.341 -29.105 -15.333 1.00 49.72 75 PHE A N 1
ATOM 558 C CA . PHE A 1 75 ? 12.096 -29.558 -14.701 1.00 49.72 75 PHE A CA 1
ATOM 559 C C . PHE A 1 75 ? 11.769 -31.008 -15.057 1.00 49.72 75 PHE A C 1
ATOM 561 O O . PHE A 1 75 ? 11.971 -31.391 -16.230 1.00 49.72 75 PHE A O 1
#

Organism: Tanacetum cinerariifolium (NCBI:txid118510)

InterPro domains:
  IPR001179 FKBP-type peptidyl-prolyl cis-trans isomerase domain [PF00254] (4-56)
  IPR001179 FKBP-type peptidyl-prolyl cis-trans isomerase domain [PS50059] (1-62)
  IPR046357 Peptidyl-prolyl cis-trans isomerase domain superfamily [G3DSA:3.10.50.40] (1-65)

pLDDT: mean 72.21, std 11.25, range [35.41, 86.75]

Sequence (75 aa):
ATGTQLVLGSGRMIPGFEEGLVGAKAGEERVLNLTFPEDYQNLELAGKTAEFTVTVNTVSAPTLPELNEAFFNQF

Secondary structure (DSSP, 8-state):
-------TTSSSS-TTHHHHHTTPPTT-EEEEEEE--TT-S-TTTTT-EEEEEEE--------PPP--HHHHTT-